Protein AF-A0A3E1D9Q6-F1 (afdb_monomer_lite)

Secondary structure (DSSP, 8-state):
--HHHHHT-HHHHHT--S-------EEEEEE-TT-HHHHTT-EEEEEEETTEEEEEEE----EETTEE---EEEEE--TT---TTT-EEP----

Structure (mmCIF, N/CA/C/O backbone):
data_AF-A0A3E1D9Q6-F1
#
_entry.id   AF-A0A3E1D9Q6-F1
#
loop_
_atom_site.group_PDB
_atom_site.id
_atom_site.type_symbol
_atom_site.label_atom_id
_atom_site.label_alt_id
_atom_site.label_comp_id
_atom_site.label_asym_id
_atom_site.label_entity_id
_atom_site.label_seq_id
_atom_site.pdbx_PDB_ins_code
_atom_site.Cartn_x
_atom_site.Cartn_y
_atom_site.Cartn_z
_atom_site.occupancy
_atom_site.B_iso_or_equiv
_atom_site.auth_seq_id
_atom_site.auth_comp_id
_atom_site.auth_asym_id
_atom_site.auth_atom_id
_atom_site.pdbx_PDB_model_num
ATOM 1 N N . MET A 1 1 ? 18.882 -24.626 -12.132 1.00 47.47 1 MET A N 1
ATOM 2 C CA . MET A 1 1 ? 19.484 -23.958 -13.310 1.00 47.47 1 MET A CA 1
ATOM 3 C C . MET A 1 1 ? 18.428 -23.421 -14.300 1.00 47.47 1 MET A C 1
ATOM 5 O O . MET A 1 1 ? 18.540 -23.649 -15.493 1.00 47.47 1 MET A O 1
ATOM 9 N N . HIS A 1 2 ? 17.424 -22.654 -13.843 1.00 57.78 2 HIS A N 1
ATOM 10 C CA . HIS A 1 2 ? 16.419 -22.022 -14.734 1.00 57.78 2 HIS A CA 1
ATOM 11 C C . HIS A 1 2 ? 16.468 -20.483 -14.693 1.00 57.78 2 HIS A C 1
ATOM 13 O O . HIS A 1 2 ? 16.309 -19.821 -15.715 1.00 57.78 2 HIS A O 1
ATOM 19 N N . VAL A 1 3 ? 16.803 -19.903 -13.535 1.00 61.56 3 VAL A N 1
ATOM 20 C CA . VAL A 1 3 ? 16.824 -18.445 -13.313 1.00 61.56 3 VAL A CA 1
ATOM 21 C C . VAL A 1 3 ? 17.890 -17.723 -14.152 1.00 61.56 3 VAL A C 1
ATOM 23 O O . VAL A 1 3 ? 17.633 -16.645 -14.677 1.00 61.56 3 VAL A O 1
ATOM 26 N N . ALA A 1 4 ? 19.079 -18.312 -14.324 1.00 62.31 4 ALA A N 1
ATOM 27 C CA . ALA A 1 4 ? 20.174 -17.689 -15.080 1.00 62.31 4 ALA A CA 1
ATOM 28 C C . ALA A 1 4 ? 19.873 -17.565 -16.586 1.00 62.31 4 ALA A C 1
ATOM 30 O O . ALA A 1 4 ? 20.238 -16.569 -17.208 1.00 62.31 4 ALA A O 1
ATOM 31 N N . ARG A 1 5 ? 19.167 -18.554 -17.149 1.00 65.12 5 ARG A N 1
ATOM 32 C CA . ARG A 1 5 ? 18.746 -18.577 -18.556 1.00 65.12 5 ARG A CA 1
ATOM 33 C C . ARG A 1 5 ? 17.546 -17.663 -18.802 1.00 65.12 5 ARG A C 1
ATOM 35 O O . ARG A 1 5 ? 17.481 -17.033 -19.847 1.00 65.12 5 ARG A O 1
ATOM 42 N N . PHE A 1 6 ? 16.648 -17.536 -17.821 1.00 68.56 6 PHE A N 1
ATOM 43 C CA . PHE A 1 6 ? 15.561 -16.558 -17.875 1.00 68.56 6 PHE A CA 1
ATOM 44 C C . PHE A 1 6 ? 16.103 -15.126 -17.965 1.00 68.56 6 PHE A C 1
ATOM 46 O O . PHE A 1 6 ? 15.647 -14.367 -18.806 1.00 68.56 6 PHE A O 1
ATOM 53 N N . ARG A 1 7 ? 17.132 -14.780 -17.178 1.00 68.81 7 ARG A N 1
ATOM 54 C CA . ARG A 1 7 ? 17.716 -13.423 -17.144 1.00 68.81 7 ARG A CA 1
ATOM 55 C C . ARG A 1 7 ? 18.278 -12.918 -18.478 1.00 68.81 7 ARG A C 1
ATOM 57 O O . ARG A 1 7 ? 18.240 -11.716 -18.695 1.00 68.81 7 ARG A O 1
ATOM 64 N N . HIS A 1 8 ? 18.776 -13.809 -19.331 1.00 74.38 8 HIS A N 1
ATOM 65 C CA . HIS A 1 8 ? 19.348 -13.479 -20.646 1.00 74.38 8 HIS A CA 1
ATOM 66 C C . HIS A 1 8 ? 18.443 -13.952 -21.792 1.00 74.38 8 HIS A C 1
ATOM 68 O O . HIS A 1 8 ? 18.896 -14.208 -22.903 1.00 74.38 8 HIS A O 1
ATOM 74 N N . HIS A 1 9 ? 17.161 -1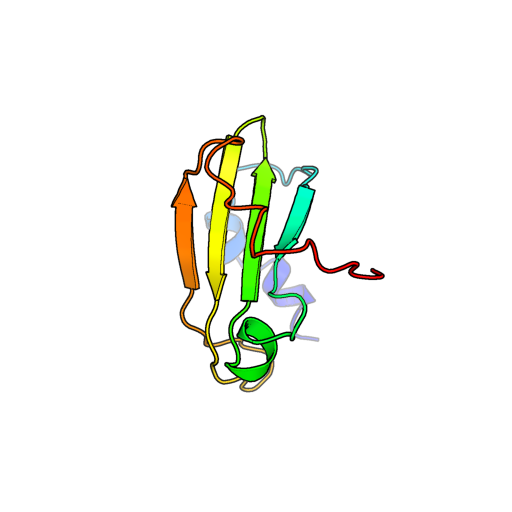4.190 -21.510 1.00 83.38 9 HIS A N 1
ATOM 75 C CA . HIS A 1 9 ? 16.233 -14.635 -22.534 1.00 83.38 9 HIS A CA 1
ATOM 76 C C . HIS A 1 9 ? 15.924 -13.473 -23.483 1.00 83.38 9 HIS A C 1
ATOM 78 O O . HIS A 1 9 ? 15.542 -12.398 -23.023 1.00 83.38 9 HIS A O 1
ATOM 84 N N . ALA A 1 10 ? 16.008 -13.707 -24.795 1.00 82.31 10 ALA A N 1
ATOM 85 C CA . ALA A 1 10 ? 15.832 -12.686 -25.834 1.00 82.31 10 ALA A CA 1
ATOM 86 C C . ALA A 1 10 ? 14.535 -11.863 -25.691 1.00 82.31 10 ALA A C 1
ATOM 88 O O . ALA A 1 10 ? 14.522 -10.664 -25.952 1.00 82.31 10 ALA A O 1
ATOM 89 N N . VAL A 1 11 ? 13.450 -12.481 -25.204 1.00 85.81 11 VAL A N 1
ATOM 90 C CA . VAL A 1 11 ? 12.195 -11.765 -24.897 1.00 85.81 11 VAL A CA 1
ATOM 91 C C . VAL A 1 11 ? 12.410 -10.678 -23.841 1.00 85.81 11 VAL A C 1
ATOM 93 O O . VAL A 1 11 ? 11.950 -9.558 -24.033 1.00 85.81 11 VAL A O 1
ATOM 96 N N . LEU A 1 12 ? 13.137 -10.966 -22.756 1.00 79.50 12 LEU A N 1
ATOM 97 C CA . LEU A 1 12 ? 13.421 -9.959 -21.734 1.00 79.50 12 LEU A CA 1
ATOM 98 C C . LEU A 1 12 ? 14.322 -8.855 -22.282 1.00 79.50 12 LEU A C 1
ATOM 100 O O . LEU A 1 12 ? 14.036 -7.694 -22.017 1.00 79.50 12 LEU A O 1
ATOM 104 N N . GLU A 1 13 ? 15.350 -9.200 -23.066 1.00 78.94 13 GLU A N 1
ATOM 105 C CA . GLU A 1 13 ? 16.254 -8.226 -23.698 1.00 78.94 13 GLU A CA 1
ATOM 106 C C . GLU A 1 13 ? 15.498 -7.266 -24.626 1.00 78.94 13 GLU A C 1
ATOM 108 O O . GLU A 1 13 ? 15.679 -6.053 -24.538 1.00 78.94 13 GLU A O 1
ATOM 113 N N . SER A 1 14 ? 14.573 -7.788 -25.437 1.00 82.81 14 SER A N 1
ATOM 114 C CA . SER A 1 14 ? 13.723 -6.978 -26.322 1.00 82.81 14 SER A CA 1
ATOM 115 C C . SER A 1 14 ? 12.732 -6.066 -25.581 1.00 82.81 14 SER A C 1
ATOM 117 O O . SER A 1 14 ? 12.234 -5.102 -26.156 1.00 82.81 14 SER A O 1
ATOM 119 N N . MET A 1 15 ? 12.455 -6.349 -24.303 1.00 81.81 15 MET A N 1
ATOM 120 C CA . MET A 1 15 ? 11.530 -5.595 -23.448 1.00 81.81 15 MET A CA 1
ATOM 121 C C . MET A 1 15 ? 12.247 -4.657 -22.466 1.00 81.81 15 MET A C 1
ATOM 123 O O . MET A 1 15 ? 11.600 -4.031 -21.621 1.00 81.81 15 MET A O 1
ATOM 127 N N . VAL A 1 16 ? 13.578 -4.542 -22.539 1.00 83.81 16 VAL A N 1
ATOM 128 C CA . VAL A 1 16 ? 14.332 -3.634 -21.669 1.00 83.81 16 VAL A CA 1
ATOM 129 C C . VAL A 1 16 ? 14.058 -2.188 -22.076 1.00 83.81 16 VAL A C 1
ATOM 131 O O . VAL A 1 16 ? 14.593 -1.678 -23.053 1.00 83.81 16 VAL A O 1
ATOM 134 N N . LEU A 1 17 ? 13.256 -1.494 -21.268 1.00 81.50 17 LEU A N 1
ATOM 135 C CA . LEU A 1 17 ? 12.907 -0.082 -21.470 1.00 81.50 17 LEU A CA 1
ATOM 136 C C . LEU A 1 17 ? 13.990 0.902 -20.982 1.00 81.50 17 LEU A C 1
ATOM 138 O O . LEU A 1 17 ? 13.842 2.112 -21.133 1.00 81.50 17 LEU A O 1
ATOM 142 N N . GLY A 1 18 ? 15.069 0.415 -20.362 1.00 83.62 18 GLY A N 1
ATOM 143 C CA . GLY A 1 18 ? 16.168 1.246 -19.872 1.00 83.62 18 GLY A CA 1
ATOM 144 C C . GLY A 1 18 ? 17.012 0.574 -18.791 1.00 83.62 18 GLY A C 1
ATOM 145 O O . GLY A 1 18 ? 16.760 -0.560 -18.380 1.00 83.62 18 GLY A O 1
ATOM 146 N N . LYS A 1 19 ? 18.031 1.293 -18.305 1.00 85.38 19 LYS A N 1
ATOM 147 C CA . LYS A 1 19 ? 18.917 0.796 -17.245 1.00 85.38 19 LYS A CA 1
ATOM 148 C C . LYS A 1 19 ? 18.138 0.626 -15.929 1.00 85.38 19 LYS A C 1
ATOM 150 O O . LYS A 1 19 ? 17.445 1.561 -15.518 1.00 85.38 19 LYS A O 1
ATOM 155 N N . PRO A 1 20 ? 18.286 -0.507 -15.217 1.00 84.56 20 PRO A N 1
ATOM 156 C CA . PRO A 1 20 ? 17.710 -0.668 -13.890 1.00 84.56 20 PRO A CA 1
ATOM 157 C C . PRO A 1 20 ? 18.188 0.438 -12.950 1.00 84.56 20 PRO A C 1
ATOM 159 O O . PRO A 1 20 ? 19.378 0.760 -12.898 1.00 84.56 20 PRO A O 1
ATOM 162 N N . PHE A 1 21 ? 17.268 0.993 -12.1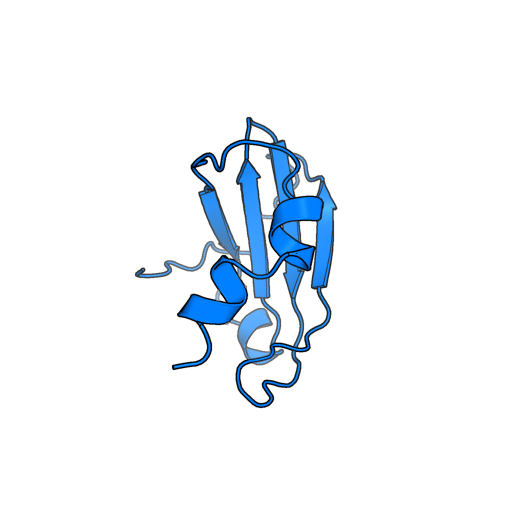69 1.00 86.44 21 PHE A N 1
ATOM 163 C CA . PHE A 1 21 ? 17.589 1.982 -11.151 1.00 86.44 21 PHE A CA 1
ATOM 164 C C . PHE A 1 21 ? 16.960 1.601 -9.817 1.00 86.44 21 PHE A C 1
ATOM 166 O O . PHE A 1 21 ? 15.962 0.884 -9.735 1.00 86.44 21 PHE A O 1
ATOM 173 N N . ARG A 1 22 ? 17.568 2.098 -8.743 1.00 90.00 22 ARG A N 1
ATOM 174 C CA . ARG A 1 22 ? 17.115 1.867 -7.375 1.00 90.00 22 ARG A CA 1
ATOM 175 C C . ARG A 1 22 ? 16.351 3.083 -6.883 1.00 90.00 22 ARG A C 1
ATOM 177 O O . ARG A 1 22 ? 16.781 4.215 -7.084 1.00 90.00 22 ARG A O 1
ATOM 184 N N . ARG A 1 23 ? 15.244 2.842 -6.184 1.00 87.50 23 ARG A N 1
ATOM 185 C CA . ARG A 1 23 ? 14.430 3.893 -5.570 1.00 87.50 23 ARG A CA 1
ATOM 186 C C . ARG A 1 23 ? 14.074 3.529 -4.138 1.00 87.50 23 ARG A C 1
ATOM 188 O O . ARG A 1 23 ? 13.745 2.382 -3.850 1.00 87.50 23 ARG A O 1
ATOM 195 N N . LYS A 1 24 ? 14.115 4.523 -3.251 1.00 90.25 24 LYS A N 1
ATOM 196 C CA . LYS A 1 24 ? 13.648 4.380 -1.873 1.00 90.25 24 LYS A CA 1
ATOM 197 C C . LYS A 1 24 ? 12.125 4.477 -1.840 1.00 90.25 24 LYS A C 1
ATOM 199 O O . LYS A 1 24 ? 11.552 5.430 -2.365 1.00 90.25 24 LYS A O 1
ATOM 204 N N . LEU A 1 25 ? 11.489 3.492 -1.216 1.00 92.12 25 LEU A N 1
ATOM 205 C CA . LEU A 1 25 ? 10.050 3.449 -0.986 1.00 92.12 25 LEU A CA 1
ATOM 206 C C . LEU A 1 25 ? 9.810 3.472 0.519 1.00 92.12 25 LEU A C 1
ATOM 208 O O . LEU A 1 25 ? 10.442 2.712 1.250 1.00 92.12 25 LEU A O 1
ATOM 212 N N . TYR A 1 26 ? 8.894 4.318 0.977 1.00 91.69 26 TYR A N 1
ATOM 213 C CA . TYR A 1 26 ? 8.462 4.323 2.373 1.00 91.69 26 TYR A CA 1
ATOM 214 C C . TYR A 1 26 ? 7.102 3.651 2.443 1.00 91.69 26 TYR A C 1
ATOM 216 O O . TYR A 1 26 ? 6.187 4.093 1.753 1.00 91.69 26 TYR A O 1
ATOM 224 N N . ASN A 1 27 ? 6.966 2.597 3.243 1.00 91.81 27 ASN A N 1
ATOM 225 C CA . ASN A 1 27 ? 5.697 1.904 3.436 1.00 91.81 27 ASN A CA 1
ATOM 226 C C . ASN A 1 27 ? 5.296 2.008 4.908 1.00 91.81 27 ASN A C 1
ATOM 228 O O . ASN A 1 27 ? 6.137 1.835 5.785 1.00 91.81 27 ASN A O 1
ATOM 232 N N . VAL A 1 28 ? 4.022 2.281 5.158 1.00 91.12 28 VAL A N 1
ATOM 233 C CA . VAL A 1 28 ? 3.413 2.256 6.488 1.00 91.12 28 VAL A CA 1
ATOM 234 C C . VAL A 1 28 ? 2.167 1.393 6.388 1.00 91.12 28 VAL A C 1
ATOM 236 O O . VAL A 1 28 ? 1.310 1.656 5.545 1.00 91.12 28 VAL A O 1
ATOM 239 N N . TYR A 1 29 ? 2.085 0.356 7.211 1.00 91.38 29 TYR A N 1
ATOM 240 C CA . TYR A 1 29 ? 0.906 -0.500 7.300 1.00 91.38 29 TYR A CA 1
ATOM 241 C C . TYR A 1 29 ? 0.014 -0.012 8.420 1.00 91.38 29 TYR A C 1
ATOM 243 O O . TYR A 1 29 ? 0.522 0.482 9.420 1.00 91.38 29 TYR A O 1
ATOM 251 N N . PHE A 1 30 ? -1.293 -0.123 8.244 1.00 90.19 30 PHE A N 1
ATOM 252 C CA . PHE A 1 30 ? -2.270 0.332 9.217 1.00 90.19 30 PHE A CA 1
ATOM 253 C C . PHE A 1 30 ? -3.209 -0.799 9.599 1.00 90.19 30 PHE A C 1
ATOM 255 O O . PHE A 1 30 ? -3.596 -1.590 8.744 1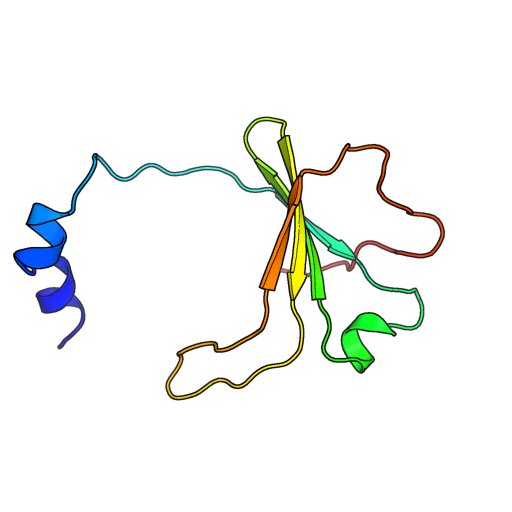.00 90.19 30 PHE A O 1
ATOM 262 N N . ASP A 1 31 ? -3.606 -0.807 10.865 1.00 90.12 31 ASP A N 1
ATOM 263 C CA . ASP A 1 31 ? -4.653 -1.676 11.395 1.00 90.12 31 ASP A CA 1
ATOM 264 C C . ASP A 1 31 ? -5.470 -0.954 12.461 1.00 90.12 31 ASP A C 1
ATOM 266 O O . ASP A 1 31 ? -5.092 0.130 12.912 1.00 90.12 31 ASP A O 1
ATOM 270 N N . THR A 1 32 ? -6.575 -1.547 12.894 1.00 90.38 32 THR A N 1
ATOM 271 C CA . THR A 1 32 ? -7.233 -1.115 14.128 1.00 90.38 32 THR A CA 1
ATOM 272 C C . THR A 1 32 ? -6.399 -1.550 15.343 1.00 90.38 32 THR A C 1
ATOM 274 O O . THR A 1 32 ? -5.583 -2.468 15.230 1.00 90.38 32 THR A O 1
ATOM 277 N N . PRO A 1 33 ? -6.550 -0.909 16.521 1.00 90.56 33 PRO A N 1
ATOM 278 C CA . PRO A 1 33 ? -5.898 -1.378 17.747 1.00 90.56 33 PRO A CA 1
ATOM 279 C C . PRO A 1 33 ? -6.199 -2.848 18.035 1.00 90.56 33 PRO A C 1
ATOM 281 O O . PRO A 1 33 ? -5.329 -3.572 18.511 1.00 90.56 33 PRO A O 1
ATOM 284 N N . ASP A 1 34 ? -7.409 -3.270 17.678 1.00 92.44 34 ASP A N 1
ATOM 285 C CA . ASP A 1 34 ? -7.882 -4.625 17.875 1.00 92.44 34 ASP A CA 1
ATOM 286 C C . ASP A 1 34 ? -7.442 -5.576 16.759 1.00 92.44 34 ASP A C 1
ATOM 288 O O . ASP A 1 34 ? -7.741 -6.747 16.888 1.00 92.44 34 ASP A O 1
ATOM 292 N N . 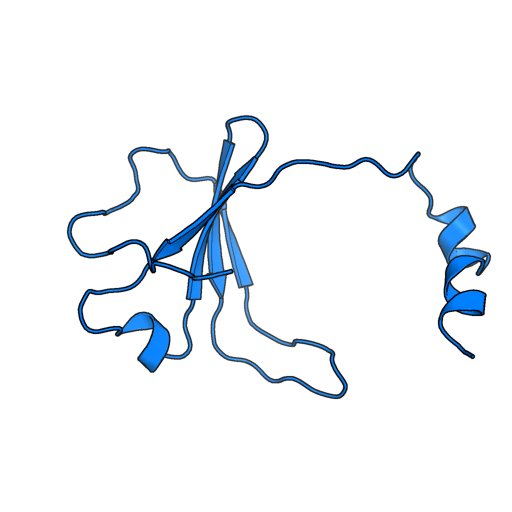GLN A 1 35 ? -6.717 -5.155 15.713 1.00 91.25 35 GLN A N 1
ATOM 293 C CA . GLN A 1 35 ? -6.267 -5.999 14.582 1.00 91.25 35 GLN A CA 1
ATOM 294 C C . GLN A 1 35 ? -7.405 -6.552 13.701 1.00 91.25 35 GLN A C 1
ATOM 296 O O . GLN A 1 35 ? -7.353 -7.684 13.212 1.00 91.25 35 GLN A O 1
ATOM 301 N N . ASP A 1 36 ? -8.461 -5.766 13.498 1.00 91.94 36 ASP A N 1
ATOM 302 C CA . ASP A 1 36 ? -9.619 -6.183 12.700 1.00 91.94 36 ASP A CA 1
ATOM 303 C C . ASP A 1 36 ? -9.265 -6.437 11.233 1.00 91.94 36 ASP A C 1
ATOM 305 O O . ASP A 1 36 ? -9.806 -7.366 10.634 1.00 91.94 36 ASP A O 1
ATOM 309 N N . LEU A 1 37 ? -8.363 -5.639 10.643 1.00 90.75 37 LEU A N 1
ATOM 310 C CA . LEU A 1 37 ? -8.001 -5.809 9.234 1.00 90.75 37 LEU A CA 1
ATOM 311 C C . LEU A 1 37 ? -7.220 -7.104 9.047 1.00 90.75 37 LEU A C 1
ATOM 313 O O . LEU A 1 37 ? -7.572 -7.904 8.183 1.00 90.75 37 LEU A O 1
ATOM 317 N N . GLN A 1 38 ? -6.226 -7.349 9.902 1.00 91.00 38 GLN A N 1
ATOM 318 C CA . GLN A 1 38 ? -5.484 -8.604 9.888 1.00 91.00 38 GLN A CA 1
ATOM 319 C C . GLN A 1 38 ? -6.407 -9.815 10.065 1.00 91.00 38 GLN A C 1
ATOM 321 O O . GLN A 1 38 ? -6.301 -10.766 9.292 1.00 91.00 38 GLN A O 1
ATOM 326 N N . ARG A 1 39 ? -7.335 -9.780 11.034 1.00 91.50 39 ARG A N 1
ATOM 327 C CA . ARG A 1 39 ? -8.310 -10.866 11.239 1.00 91.50 39 ARG A CA 1
ATOM 328 C C . ARG A 1 39 ? -9.201 -11.111 10.028 1.00 91.50 39 ARG A C 1
ATOM 330 O O . ARG A 1 39 ? -9.598 -12.246 9.794 1.00 91.50 39 ARG A O 1
ATOM 337 N N . ALA A 1 40 ? -9.508 -10.066 9.268 1.00 91.00 40 ALA A N 1
ATOM 338 C CA . ALA A 1 40 ? -10.277 -10.161 8.036 1.00 91.00 40 ALA A CA 1
ATOM 339 C C . ALA A 1 40 ? -9.430 -10.562 6.809 1.00 91.00 40 ALA A C 1
ATOM 341 O O . ALA A 1 40 ? -9.946 -10.547 5.693 1.00 91.00 40 ALA A O 1
ATOM 342 N N . GLY A 1 41 ? -8.135 -10.867 6.973 1.00 90.12 41 GLY A N 1
ATOM 343 C CA . GLY A 1 41 ? -7.235 -11.158 5.852 1.00 90.12 41 GLY A CA 1
ATOM 344 C C . GLY A 1 41 ? -6.949 -9.932 4.974 1.00 90.12 41 GLY A C 1
ATOM 345 O O . GLY A 1 41 ? -6.621 -10.060 3.796 1.00 90.12 41 GLY A O 1
ATOM 346 N N . VAL A 1 42 ? -7.098 -8.723 5.522 1.00 91.69 42 VAL A N 1
ATOM 347 C CA . VAL A 1 42 ? -6.932 -7.454 4.810 1.00 91.69 42 VAL A CA 1
ATOM 348 C C . VAL A 1 42 ? -5.670 -6.737 5.282 1.00 91.69 42 VAL A C 1
ATOM 350 O O . VAL A 1 42 ? -5.438 -6.552 6.472 1.00 91.69 42 VAL A O 1
ATOM 353 N N . ALA A 1 43 ? -4.869 -6.251 4.336 1.00 91.94 43 ALA A N 1
ATOM 354 C CA . ALA A 1 43 ? -3.738 -5.376 4.612 1.00 91.94 43 ALA A CA 1
ATOM 355 C C . ALA A 1 43 ? -3.958 -3.994 3.991 1.00 91.94 43 ALA A C 1
ATOM 357 O O . ALA A 1 43 ? -4.107 -3.855 2.774 1.00 91.94 43 ALA A O 1
ATOM 358 N N . LEU A 1 44 ? -3.905 -2.958 4.829 1.00 92.44 44 LEU A N 1
ATOM 359 C CA . LEU A 1 44 ? -3.921 -1.565 4.399 1.00 92.44 44 LEU A CA 1
ATOM 360 C C . LEU A 1 44 ? -2.499 -0.995 4.429 1.00 92.44 44 LEU A C 1
ATOM 362 O O . LEU A 1 44 ? -1.865 -0.927 5.481 1.00 92.44 44 LEU A O 1
ATOM 366 N N . ARG A 1 45 ? -1.999 -0.551 3.272 1.00 93.69 45 ARG A N 1
ATOM 367 C CA . ARG A 1 45 ? -0.652 0.014 3.115 1.00 93.69 45 ARG A CA 1
ATOM 368 C C . ARG A 1 45 ? -0.718 1.421 2.546 1.00 93.69 45 ARG A C 1
ATOM 370 O O . ARG A 1 45 ? -1.328 1.644 1.507 1.00 93.69 45 ARG A O 1
ATOM 377 N N . LEU A 1 46 ? 0.023 2.341 3.150 1.00 92.44 46 LEU A N 1
ATOM 378 C CA . LEU A 1 46 ? 0.374 3.617 2.540 1.00 92.44 46 LEU A CA 1
ATOM 379 C C . LEU A 1 46 ? 1.816 3.577 2.059 1.00 92.44 46 LEU A C 1
ATOM 381 O O . LEU A 1 46 ? 2.727 3.266 2.826 1.00 92.44 46 LEU A O 1
ATOM 385 N N . ARG A 1 47 ? 2.028 3.920 0.792 1.00 93.44 47 ARG A N 1
ATOM 386 C CA . ARG A 1 47 ? 3.352 4.022 0.184 1.00 93.44 47 ARG A CA 1
ATOM 387 C C . ARG A 1 47 ? 3.639 5.465 -0.201 1.00 93.44 47 ARG A C 1
ATOM 389 O O . ARG A 1 47 ? 2.862 6.061 -0.938 1.00 93.44 47 ARG A O 1
ATOM 396 N N . ARG A 1 48 ? 4.780 6.006 0.234 1.00 92.06 48 ARG A N 1
ATOM 397 C CA . ARG A 1 48 ? 5.310 7.284 -0.258 1.00 92.06 48 ARG A CA 1
ATOM 398 C C . ARG A 1 48 ? 6.427 7.050 -1.262 1.00 92.06 48 ARG A C 1
ATOM 400 O O . ARG A 1 48 ? 7.400 6.348 -0.970 1.00 92.06 48 ARG A O 1
ATOM 407 N N . MET A 1 49 ? 6.309 7.697 -2.413 1.00 91.62 49 MET A N 1
ATOM 408 C CA . MET A 1 49 ? 7.277 7.644 -3.501 1.00 91.62 49 MET A CA 1
ATOM 409 C C . MET A 1 49 ? 7.294 8.986 -4.230 1.00 91.62 49 MET A C 1
ATOM 411 O O . MET A 1 49 ? 6.246 9.476 -4.631 1.00 91.62 49 MET A O 1
ATOM 415 N N . ASN A 1 50 ? 8.477 9.584 -4.400 1.00 88.12 50 ASN A N 1
ATOM 416 C CA . ASN A 1 50 ? 8.651 10.874 -5.087 1.00 88.12 50 ASN A CA 1
ATOM 417 C C . ASN A 1 50 ? 7.721 11.989 -4.560 1.00 88.12 50 ASN A C 1
ATOM 419 O O . ASN A 1 50 ? 7.187 12.780 -5.324 1.00 88.12 50 ASN A O 1
ATOM 423 N N . GLY A 1 51 ? 7.485 12.026 -3.245 1.00 86.12 51 GLY A N 1
ATOM 424 C CA . GLY A 1 51 ? 6.597 13.012 -2.617 1.00 86.12 51 GLY A CA 1
ATOM 425 C C . GLY A 1 51 ? 5.107 12.654 -2.650 1.00 86.12 51 GLY A C 1
ATOM 426 O O . GLY A 1 51 ? 4.381 13.112 -1.771 1.00 86.12 51 GLY A O 1
ATOM 427 N N . SER A 1 52 ? 4.687 11.770 -3.553 1.00 89.69 52 SER A N 1
ATOM 428 C CA . SER A 1 52 ? 3.307 11.296 -3.678 1.00 89.69 52 SER A CA 1
ATOM 429 C C . SER A 1 52 ? 3.009 10.130 -2.742 1.00 89.69 52 SER A C 1
ATOM 431 O O . SER A 1 52 ? 3.896 9.336 -2.413 1.00 89.69 52 SER A O 1
ATOM 433 N N . TRP A 1 53 ? 1.748 10.027 -2.326 1.00 92.50 53 TRP A N 1
ATOM 434 C CA . TRP A 1 53 ? 1.242 8.934 -1.506 1.00 92.50 53 TRP A CA 1
ATOM 435 C C . TRP A 1 53 ? 0.225 8.102 -2.282 1.00 92.50 53 TRP A C 1
ATOM 437 O O . TRP A 1 53 ? -0.681 8.642 -2.917 1.00 92.50 53 TRP A O 1
ATOM 447 N N . THR A 1 54 ? 0.364 6.788 -2.173 1.00 93.06 54 THR A N 1
ATOM 448 C CA . THR A 1 54 ? -0.578 5.803 -2.700 1.00 93.06 54 THR A CA 1
ATOM 449 C C . THR A 1 54 ? -1.093 4.964 -1.545 1.00 93.06 54 THR A C 1
ATOM 451 O O . THR A 1 54 ? -0.302 4.464 -0.739 1.00 93.06 54 THR A O 1
ATOM 454 N N . GLN A 1 55 ? -2.409 4.816 -1.469 1.00 93.81 55 GLN A N 1
ATOM 455 C CA . GLN A 1 55 ? -3.071 3.880 -0.581 1.00 93.81 55 GLN A CA 1
ATOM 456 C C . GLN A 1 55 ? -3.354 2.589 -1.339 1.00 93.81 55 GLN A C 1
ATOM 458 O O . GLN A 1 55 ? -3.815 2.619 -2.476 1.00 93.81 55 GLN A O 1
ATOM 463 N N . THR A 1 56 ? -3.069 1.469 -0.691 1.00 93.38 56 THR A N 1
ATOM 464 C CA . THR A 1 56 ? -3.291 0.131 -1.221 1.00 93.38 56 THR A CA 1
ATOM 465 C C . THR A 1 56 ? -4.088 -0.673 -0.204 1.00 93.38 56 THR A C 1
ATOM 467 O O . THR A 1 56 ? -3.675 -0.767 0.955 1.00 93.38 56 THR A O 1
ATOM 470 N N . VAL A 1 57 ? -5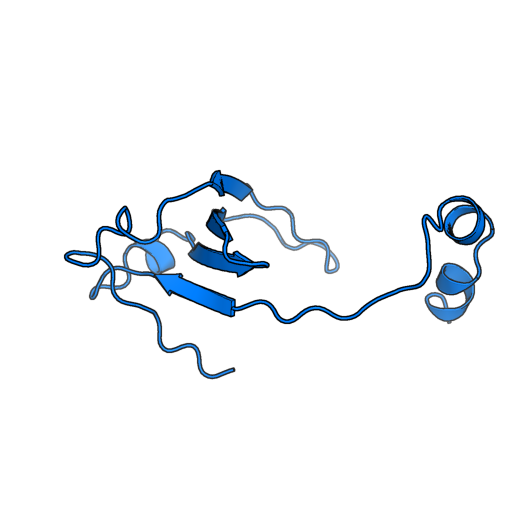.178 -1.297 -0.640 1.00 92.75 57 VAL A N 1
ATOM 471 C CA . VAL A 1 57 ? -5.867 -2.353 0.109 1.00 92.75 57 VAL A CA 1
ATOM 472 C C . VAL A 1 57 ? -5.590 -3.676 -0.583 1.00 92.75 57 VAL A C 1
ATOM 474 O O . VAL A 1 57 ? -5.797 -3.804 -1.787 1.00 92.75 57 VAL A O 1
ATOM 477 N N . LYS A 1 58 ? -5.100 -4.649 0.181 1.00 91.44 58 LYS A N 1
ATOM 478 C CA . LYS A 1 58 ? -4.927 -6.035 -0.259 1.00 91.44 58 LYS A CA 1
ATOM 479 C C . LYS A 1 58 ? -5.892 -6.891 0.541 1.00 91.44 58 LYS A C 1
ATOM 481 O O . LYS A 1 58 ? -5.917 -6.741 1.759 1.00 91.44 58 LYS A O 1
ATOM 486 N N . SER A 1 59 ? -6.658 -7.754 -0.111 1.00 89.31 59 SER A N 1
ATOM 487 C CA . SER A 1 59 ? -7.475 -8.756 0.579 1.00 89.31 59 SER A CA 1
ATOM 488 C C . SER A 1 59 ? -6.859 -10.142 0.453 1.00 89.31 59 SER A C 1
ATOM 490 O O . SER A 1 59 ? -5.863 -10.331 -0.252 1.00 89.31 59 SER A O 1
ATOM 492 N N . ASP A 1 60 ? -7.504 -11.094 1.115 1.00 79.19 60 ASP A N 1
ATOM 493 C CA . ASP A 1 60 ? -7.119 -12.491 1.106 1.00 79.19 60 ASP A CA 1
ATOM 494 C C . ASP A 1 60 ? -7.082 -13.077 -0.313 1.00 79.19 60 ASP A C 1
ATOM 496 O O . ASP A 1 60 ? -7.729 -12.574 -1.246 1.00 79.19 60 ASP A O 1
ATOM 500 N N . GLY A 1 61 ? -6.277 -14.120 -0.474 1.00 70.50 61 GLY A N 1
ATOM 501 C CA . GLY A 1 61 ? -6.019 -14.754 -1.756 1.00 70.50 61 GLY A CA 1
ATOM 502 C C . GLY A 1 61 ? -5.020 -15.907 -1.653 1.00 70.50 61 GLY A C 1
ATOM 503 O O . GLY A 1 61 ? -4.307 -16.047 -0.662 1.00 70.50 61 GLY A O 1
ATOM 504 N N . GLY A 1 62 ? -4.987 -16.764 -2.669 1.00 70.38 62 GLY A N 1
ATOM 505 C CA . GLY A 1 62 ? -4.139 -17.953 -2.680 1.00 70.38 62 GLY A CA 1
ATOM 506 C C . GLY A 1 62 ? -2.661 -17.647 -2.938 1.00 70.38 62 GLY A C 1
ATOM 507 O O . GLY A 1 62 ? -2.297 -16.686 -3.623 1.00 70.38 62 GLY A O 1
ATOM 508 N N . VAL A 1 63 ? -1.793 -18.516 -2.423 1.00 67.62 63 VAL A N 1
ATOM 509 C CA . VAL A 1 63 ? -0.405 -18.626 -2.878 1.00 67.62 63 VAL A CA 1
ATOM 510 C C . VAL A 1 63 ? -0.216 -20.025 -3.438 1.00 67.62 63 VAL A C 1
ATOM 512 O O . VAL A 1 63 ? -0.274 -20.999 -2.693 1.00 67.62 63 VAL A O 1
ATOM 515 N N . GLU A 1 64 ? 0.035 -20.122 -4.738 1.00 69.81 64 GLU A N 1
ATOM 516 C CA . GLU A 1 64 ? 0.318 -21.389 -5.412 1.00 69.81 64 GLU A CA 1
ATOM 517 C C . GLU A 1 64 ? 1.706 -21.309 -6.051 1.00 69.81 64 GLU A C 1
ATOM 519 O O . GLU A 1 64 ? 2.002 -20.382 -6.799 1.00 69.81 64 GLU A O 1
ATOM 524 N N . ALA A 1 65 ? 2.601 -22.240 -5.704 1.00 72.94 65 ALA A N 1
ATOM 525 C CA . ALA A 1 65 ? 3.967 -22.318 -6.242 1.00 72.94 65 ALA A CA 1
ATOM 526 C C . ALA A 1 65 ? 4.784 -20.997 -6.190 1.00 72.94 65 ALA A C 1
ATOM 528 O O . ALA A 1 65 ? 5.630 -20.741 -7.047 1.00 72.94 65 ALA A O 1
ATOM 529 N N . GLY A 1 66 ? 4.549 -20.145 -5.182 1.00 74.31 66 GLY A N 1
ATOM 530 C CA . GLY A 1 66 ? 5.215 -18.840 -5.037 1.00 74.31 66 GLY A CA 1
ATOM 531 C C . GLY A 1 66 ? 4.594 -17.708 -5.867 1.00 74.31 66 GLY A C 1
ATOM 532 O O . GLY A 1 66 ? 5.062 -16.570 -5.799 1.00 74.31 66 GLY A O 1
ATOM 533 N N . LEU A 1 67 ? 3.522 -17.991 -6.611 1.00 76.94 67 LEU A N 1
ATOM 534 C CA . LEU A 1 67 ? 2.695 -16.994 -7.271 1.00 76.94 67 LEU A CA 1
ATOM 535 C C . LEU A 1 67 ? 1.605 -16.524 -6.305 1.00 76.94 67 LEU A C 1
ATOM 537 O O . LEU A 1 67 ? 0.769 -17.300 -5.847 1.00 76.94 67 LEU A O 1
ATOM 541 N N . HIS A 1 68 ? 1.631 -15.234 -5.980 1.00 73.81 68 HIS A N 1
ATOM 542 C CA . HIS A 1 68 ? 0.607 -14.616 -5.145 1.00 73.81 68 HIS A CA 1
ATOM 543 C C . HIS A 1 68 ? -0.591 -14.207 -6.004 1.00 73.81 68 HIS A C 1
ATOM 545 O O . HIS A 1 68 ? -0.452 -13.329 -6.857 1.00 73.81 68 HIS A O 1
ATOM 551 N N . GLN A 1 69 ? -1.768 -14.759 -5.721 1.00 77.44 69 GLN A N 1
ATOM 552 C CA . GLN A 1 69 ? -3.035 -14.322 -6.295 1.00 77.44 69 GLN A CA 1
ATOM 553 C C . GLN A 1 69 ? -3.864 -13.662 -5.196 1.00 77.44 69 GLN A C 1
ATOM 555 O O . GLN A 1 69 ? -4.343 -14.332 -4.295 1.00 77.44 69 GLN A O 1
ATOM 560 N N . ARG A 1 70 ? -4.020 -12.339 -5.247 1.00 82.06 70 ARG A N 1
ATOM 561 C CA . ARG A 1 70 ? -4.812 -11.562 -4.281 1.00 82.06 70 ARG A CA 1
ATOM 562 C C . ARG A 1 70 ? -5.448 -10.374 -4.969 1.00 82.06 70 ARG A C 1
ATOM 564 O O . ARG A 1 70 ? -4.860 -9.829 -5.904 1.00 82.06 70 ARG A O 1
ATOM 571 N N . ASN A 1 71 ? -6.601 -9.945 -4.474 1.00 86.69 71 ASN A N 1
ATOM 572 C CA . ASN A 1 71 ? -7.162 -8.684 -4.930 1.00 86.69 71 ASN A CA 1
ATOM 573 C C . ASN A 1 71 ? -6.360 -7.530 -4.323 1.00 86.69 71 ASN A C 1
ATOM 575 O O . ASN A 1 71 ? -6.061 -7.512 -3.124 1.00 86.69 71 ASN A O 1
ATOM 579 N N . GLU A 1 72 ? -5.989 -6.576 -5.169 1.00 93.19 72 GLU A N 1
ATOM 580 C CA . GLU A 1 72 ? -5.232 -5.392 -4.788 1.00 93.19 72 GLU A CA 1
ATOM 581 C C . GLU A 1 72 ? -5.871 -4.172 -5.446 1.00 93.19 72 GLU A C 1
ATOM 583 O O . GLU A 1 72 ? -5.993 -4.106 -6.668 1.00 93.19 72 GLU A O 1
ATOM 588 N N . TRP A 1 73 ? -6.278 -3.208 -4.623 1.00 93.44 73 TRP A N 1
ATOM 589 C CA . TRP A 1 73 ? -6.830 -1.936 -5.076 1.00 93.44 73 TRP A CA 1
ATOM 590 C C . TRP A 1 73 ? -5.904 -0.812 -4.644 1.00 93.44 73 TRP A C 1
ATOM 592 O O . TRP A 1 73 ? -5.553 -0.710 -3.466 1.00 93.44 73 TRP A O 1
ATOM 602 N N . GLU A 1 74 ? -5.520 0.038 -5.594 1.00 94.31 74 GLU A N 1
ATOM 603 C CA . GLU A 1 74 ? -4.612 1.158 -5.368 1.00 94.31 74 GLU A CA 1
ATOM 604 C C . GLU A 1 74 ? -5.249 2.476 -5.794 1.00 94.31 74 GLU A C 1
ATOM 606 O O . GLU A 1 74 ? -5.872 2.568 -6.850 1.00 94.31 74 GLU A O 1
ATOM 611 N N . TRP A 1 75 ? -5.065 3.515 -4.980 1.00 93.44 75 TRP A N 1
ATOM 612 C CA . TRP A 1 75 ? -5.488 4.866 -5.329 1.00 93.44 75 TRP A CA 1
ATOM 613 C C . TRP A 1 75 ? -4.558 5.935 -4.739 1.00 93.44 75 TRP A C 1
ATOM 615 O O . TRP A 1 75 ? -3.956 5.733 -3.677 1.00 93.44 75 TRP A O 1
ATOM 625 N N . PRO A 1 76 ? -4.414 7.097 -5.401 1.00 92.44 76 PRO A N 1
ATOM 626 C CA . PRO A 1 76 ? -3.722 8.246 -4.827 1.00 92.44 76 PRO A CA 1
ATOM 627 C C . PRO A 1 76 ? -4.426 8.730 -3.556 1.00 92.44 76 PRO A C 1
ATOM 629 O O . PRO A 1 76 ? -5.653 8.782 -3.500 1.00 92.44 76 PRO A O 1
ATOM 632 N N . CYS A 1 77 ? -3.666 9.141 -2.542 1.00 87.06 77 CYS A N 1
ATOM 633 C CA . CYS A 1 77 ? -4.242 9.730 -1.334 1.00 87.06 77 CYS A CA 1
ATOM 634 C C . CYS A 1 77 ? -3.476 10.980 -0.894 1.00 87.06 77 CYS A C 1
ATOM 636 O O . CYS A 1 77 ? -2.259 11.076 -1.058 1.00 87.06 77 CYS A O 1
ATOM 638 N N . ALA A 1 78 ? -4.169 11.938 -0.278 1.00 82.31 78 ALA A N 1
ATOM 639 C CA . ALA A 1 78 ? -3.503 13.069 0.351 1.00 82.31 78 ALA A CA 1
ATOM 640 C C . ALA A 1 78 ? -2.825 12.619 1.654 1.00 82.31 78 ALA A C 1
ATOM 642 O O . ALA A 1 78 ? -3.341 11.780 2.389 1.00 82.31 78 ALA A O 1
ATOM 643 N N . ALA A 1 79 ? -1.702 13.240 2.022 1.00 69.31 79 ALA A N 1
ATOM 644 C CA . ALA A 1 79 ? -1.037 12.936 3.295 1.00 69.31 79 ALA A CA 1
ATOM 645 C C . ALA A 1 79 ? -1.961 13.136 4.521 1.00 69.31 79 ALA A C 1
ATOM 647 O O . ALA A 1 79 ? -1.777 12.491 5.550 1.00 69.31 79 ALA A O 1
ATOM 648 N N . ARG A 1 80 ? -2.966 14.018 4.404 1.00 65.12 80 ARG A N 1
ATOM 649 C CA . ARG A 1 80 ? -3.934 14.349 5.462 1.00 65.12 80 ARG A CA 1
ATOM 650 C C . ARG A 1 80 ? -5.211 13.501 5.454 1.00 65.12 80 ARG A C 1
ATOM 652 O O . ARG A 1 80 ? -5.923 13.527 6.448 1.00 65.12 80 ARG A O 1
ATOM 659 N N . SER A 1 81 ? -5.502 12.739 4.394 1.00 64.56 81 SER A N 1
ATOM 660 C CA . SER A 1 81 ? -6.728 11.918 4.314 1.00 64.56 81 SER A CA 1
ATOM 661 C C . SER A 1 81 ? -6.625 10.594 5.084 1.00 64.56 81 SER A C 1
ATOM 663 O O . SER A 1 81 ? -7.523 9.761 5.039 1.00 64.56 81 SER A O 1
ATOM 665 N N . GLN A 1 82 ? -5.521 10.390 5.801 1.00 62.69 82 GLN A N 1
ATOM 666 C CA . GLN A 1 82 ? -5.267 9.216 6.621 1.00 62.69 82 GLN A CA 1
ATOM 667 C C . GLN A 1 82 ? -6.106 9.346 7.899 1.00 62.69 82 GLN A C 1
ATOM 669 O O . GLN A 1 82 ? -5.780 10.156 8.768 1.00 62.69 82 GLN A O 1
ATOM 674 N N . ASN A 1 83 ? -7.192 8.581 8.032 1.00 60.16 83 ASN A N 1
ATOM 675 C CA . ASN A 1 83 ? -8.017 8.580 9.243 1.00 60.16 83 ASN A CA 1
ATOM 676 C C . ASN A 1 83 ? -7.277 7.890 10.409 1.00 60.16 83 ASN A C 1
ATOM 678 O O . ASN A 1 83 ? -7.552 6.752 10.785 1.00 60.16 83 ASN A O 1
ATOM 682 N N . ARG A 1 84 ? -6.300 8.599 10.981 1.00 60.75 84 ARG A N 1
ATOM 683 C CA . ARG A 1 84 ? -5.396 8.129 12.044 1.00 60.75 84 ARG A CA 1
ATOM 684 C C . ARG A 1 84 ? -6.075 7.933 13.403 1.00 60.75 84 ARG A C 1
ATOM 686 O O . ARG A 1 84 ? -5.427 7.478 14.335 1.00 60.75 84 ARG A O 1
ATOM 693 N N . ARG A 1 85 ? -7.357 8.299 13.551 1.00 57.97 85 ARG A N 1
ATOM 694 C CA . ARG A 1 85 ? -8.076 8.153 14.8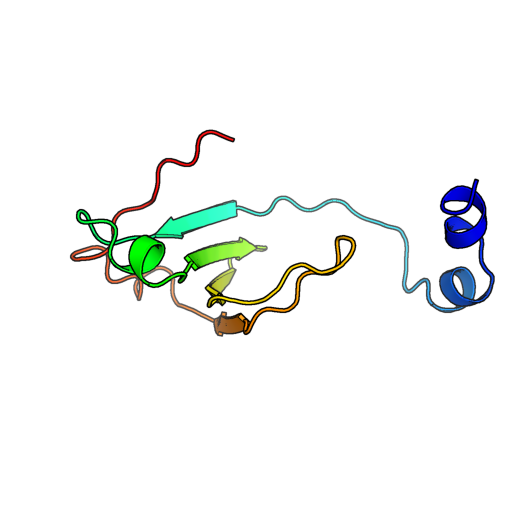30 1.00 57.97 85 ARG A CA 1
ATOM 695 C C . ARG A 1 85 ? -8.465 6.703 15.122 1.00 57.97 85 ARG A C 1
ATOM 697 O O . ARG A 1 85 ? -8.511 6.332 16.286 1.00 57.97 85 ARG A O 1
ATOM 704 N N . ARG A 1 86 ? -8.731 5.900 14.085 1.00 65.94 86 ARG A N 1
ATOM 705 C CA . ARG A 1 86 ? -9.083 4.471 14.220 1.00 65.94 86 ARG A CA 1
ATOM 706 C C . ARG A 1 86 ? -7.973 3.526 13.785 1.00 65.94 86 ARG A C 1
ATOM 708 O O . ARG A 1 86 ? -7.962 2.385 14.218 1.00 65.94 86 ARG A O 1
ATOM 715 N N . LEU A 1 87 ? -7.061 4.002 12.943 1.00 71.06 87 LEU A N 1
ATOM 716 C CA . LEU A 1 87 ? -6.005 3.190 12.363 1.00 71.06 87 LEU A CA 1
ATOM 717 C C . LEU A 1 87 ? -4.653 3.556 12.970 1.00 71.06 87 LEU A C 1
ATOM 719 O O . LEU A 1 87 ? -4.225 4.711 12.900 1.00 71.06 87 LEU A O 1
ATOM 723 N N . ARG A 1 88 ? -3.972 2.567 13.542 1.00 72.69 88 ARG A N 1
ATOM 724 C CA . ARG A 1 88 ? -2.616 2.688 14.071 1.00 72.69 88 ARG A CA 1
ATOM 725 C C . ARG A 1 88 ? -1.619 2.111 13.072 1.00 72.69 88 ARG A C 1
ATOM 727 O O . ARG A 1 88 ? -1.914 1.089 12.453 1.00 72.69 88 ARG A O 1
ATOM 734 N N . PRO A 1 89 ? -0.450 2.750 12.894 1.00 74.38 89 PRO A N 1
ATOM 735 C CA . PRO A 1 89 ? 0.609 2.145 12.118 1.00 74.38 89 PRO A CA 1
ATOM 736 C C . PRO A 1 89 ? 1.038 0.842 12.799 1.00 74.38 89 PRO A C 1
ATOM 738 O O . PRO A 1 89 ? 1.346 0.841 13.991 1.00 74.38 89 PRO A O 1
ATOM 741 N N . GLN A 1 90 ? 1.055 -0.254 12.050 1.00 73.69 90 GLN A N 1
ATOM 742 C CA . GLN A 1 90 ? 1.657 -1.495 12.507 1.00 73.69 90 GLN A CA 1
ATOM 743 C C . GLN A 1 90 ? 3.169 -1.262 12.614 1.00 73.69 90 GLN A C 1
ATOM 745 O O . GLN A 1 90 ? 3.818 -0.836 11.651 1.00 73.69 90 GLN A O 1
ATOM 750 N N . THR A 1 91 ? 3.742 -1.526 13.785 1.00 54.53 91 THR A N 1
ATOM 751 C CA . THR A 1 91 ? 5.193 -1.593 13.962 1.00 54.53 91 THR A CA 1
ATOM 752 C C . THR A 1 91 ? 5.678 -2.883 13.317 1.00 54.53 91 THR A C 1
ATOM 754 O O . THR A 1 91 ? 5.802 -3.915 13.969 1.00 54.53 91 THR A O 1
ATOM 757 N N . SER A 1 92 ? 5.888 -2.853 12.005 1.00 44.84 92 SER A N 1
ATOM 758 C CA . SER A 1 92 ? 6.562 -3.949 11.322 1.00 44.84 92 SER A CA 1
ATOM 759 C C . SER A 1 92 ? 8.039 -3.886 11.705 1.00 44.84 92 SER A C 1
ATOM 761 O O . SER A 1 92 ? 8.746 -2.985 11.254 1.00 44.84 92 SER A O 1
ATOM 763 N N . ASN A 1 93 ? 8.497 -4.827 12.534 1.00 33.94 93 ASN A N 1
ATOM 764 C CA . ASN A 1 93 ? 9.900 -5.231 12.513 1.00 33.94 93 ASN A CA 1
ATOM 765 C C . ASN A 1 93 ? 10.136 -5.844 11.130 1.00 33.94 93 ASN A C 1
ATOM 767 O O . ASN A 1 93 ? 9.637 -6.930 10.838 1.00 33.94 93 ASN A O 1
ATOM 771 N N . CYS A 1 94 ? 10.808 -5.093 10.264 1.00 33.81 94 CYS A N 1
ATOM 772 C CA . CYS A 1 94 ? 11.587 -5.681 9.185 1.00 33.81 94 CYS A CA 1
ATOM 773 C C . CYS A 1 94 ? 13.006 -5.879 9.706 1.00 33.81 94 CYS A C 1
ATOM 775 O O . CYS A 1 94 ? 13.518 -4.913 10.318 1.00 33.81 94 CYS A O 1
#

pLDDT: mean 80.38, std 13.84, range [33.81, 94.31]

Foldseek 3Di:
DVVVCVVPPVVVVVVPPDDDDDFDKDKWWKAFPVRPQVVQQKIWIWIDGPNWIKIKIWHDADQDPNDTDTDIDIDTDDPPVPPCPGIDTPPDPD

Radius of gyration: 17.58 Å; chains: 1; bounding box: 30×38×44 Å

Sequence (94 aa):
MHVARFRHHAVLESMVLGKPFRRKLYNVYFDTPDQDLQRAGVALRLRRMNGSWTQTVKSDGGVEAGLHQRNEWEWPCAARSQNRRRLRPQTSNC